Protein AF-A0A397T0B7-F1 (afdb_monomer_lite)

InterPro domains:
  IPR009071 High mobility group box domain [PF00505] (7-74)
  IPR009071 High mobility group box domain [PS50118] (7-75)
  IPR009071 High mobility group box domain [SM00398] (6-76)
  IPR036910 High mobility group box domain superfamily [G3DSA:1.10.30.10] (3-83)
  IPR036910 High mobility group box domain superfamily [SSF47095] (5-83)
  IPR050140 SRY-related HMG-box transcription factor-like [PTHR10270] (4-89)

pLDDT: mean 84.08, std 16.3, range [41.22, 98.38]

Secondary structure (DSSP, 8-state):
-PPP-PPPPPP-HHHHHHHHHHHHHHHH-TT--HHHHHHHHHHHHHSS-HHHHHHHHHHHHHHHHHHHHH-TT--------HHHHHHHHHHHHHHHHHHTTS---

Sequence (105 aa):
MQPEKRPPRPPNAFILYRRAKQPAILAAHRNLTNAEISRYISNCWRNETDEERLAWERYADQKKLEHMQAYPNYVYRPNKNKGKNEKRRQARKSAVATFSSQDTT

Structure (mmCIF, N/CA/C/O backbone):
data_AF-A0A397T0B7-F1
#
_entry.id   AF-A0A397T0B7-F1
#
loop_
_atom_site.group_PDB
_atom_site.id
_atom_site.type_symbol
_atom_site.label_atom_id
_atom_site.label_alt_id
_atom_site.label_comp_id
_atom_site.label_asym_id
_atom_site.label_entity_id
_atom_site.label_seq_id
_atom_site.pdbx_PDB_ins_code
_atom_site.Cartn_x
_atom_site.Cartn_y
_atom_site.Cartn_z
_atom_site.occupancy
_atom_site.B_iso_or_equiv
_atom_site.auth_seq_id
_atom_site.auth_comp_id
_atom_site.auth_asym_id
_atom_site.auth_atom_id
_atom_site.pdbx_PDB_model_num
ATOM 1 N N . MET A 1 1 ? 25.865 -21.114 -5.266 1.00 41.22 1 MET A N 1
ATOM 2 C CA . MET A 1 1 ? 24.934 -20.953 -4.130 1.00 41.22 1 MET A CA 1
ATOM 3 C C . MET A 1 1 ? 23.961 -19.836 -4.469 1.00 41.22 1 MET A C 1
ATOM 5 O O . MET A 1 1 ? 24.418 -18.751 -4.804 1.00 41.22 1 MET A O 1
ATOM 9 N N . GLN A 1 2 ? 22.657 -20.121 -4.512 1.00 48.25 2 GLN A N 1
ATOM 10 C CA . GLN A 1 2 ? 21.629 -19.099 -4.757 1.00 48.25 2 GLN A CA 1
ATOM 11 C C . GLN A 1 2 ? 21.690 -18.059 -3.624 1.00 48.25 2 GLN A C 1
ATOM 13 O O . GLN A 1 2 ? 21.874 -18.460 -2.474 1.00 48.25 2 GLN A O 1
ATOM 18 N N . PRO A 1 3 ? 21.578 -16.750 -3.898 1.00 55.28 3 PRO A N 1
ATOM 19 C CA . PRO A 1 3 ? 21.572 -15.759 -2.832 1.00 55.28 3 PRO A CA 1
ATOM 20 C C . PRO A 1 3 ? 20.339 -15.974 -1.946 1.00 55.28 3 PRO A C 1
ATOM 22 O O . PRO A 1 3 ? 19.215 -15.992 -2.447 1.00 55.28 3 PRO A O 1
ATOM 25 N N . GLU A 1 4 ? 20.559 -16.124 -0.638 1.00 61.34 4 GLU A N 1
ATOM 26 C CA . GLU A 1 4 ? 19.505 -16.261 0.371 1.00 61.34 4 GLU A CA 1
ATOM 27 C C . GLU A 1 4 ? 18.460 -15.147 0.189 1.00 61.34 4 GLU A C 1
ATOM 29 O O . GLU A 1 4 ? 18.766 -13.944 0.237 1.00 61.34 4 GLU A O 1
ATOM 34 N N . LYS A 1 5 ? 17.218 -15.538 -0.113 1.00 74.06 5 LYS A N 1
ATOM 35 C CA . LYS A 1 5 ? 16.169 -14.605 -0.529 1.00 74.06 5 LYS A CA 1
ATOM 36 C C . LYS A 1 5 ? 15.670 -13.865 0.704 1.00 74.06 5 LYS A C 1
ATOM 38 O O . LYS A 1 5 ? 14.912 -14.407 1.500 1.00 74.06 5 LYS A O 1
ATOM 43 N N . ARG A 1 6 ? 16.074 -12.599 0.848 1.00 81.75 6 ARG A N 1
ATOM 44 C CA . ARG A 1 6 ? 15.620 -11.750 1.961 1.00 81.75 6 ARG A CA 1
ATOM 45 C C . ARG A 1 6 ? 14.088 -11.754 2.038 1.00 81.75 6 ARG A C 1
ATOM 47 O O . ARG A 1 6 ? 13.448 -11.512 1.006 1.00 81.75 6 ARG A O 1
ATOM 54 N N . PRO A 1 7 ? 13.505 -11.978 3.227 1.00 85.75 7 PRO A N 1
ATOM 55 C CA . PRO A 1 7 ? 12.060 -12.000 3.379 1.00 85.75 7 PRO A CA 1
ATOM 56 C C . PRO A 1 7 ? 11.445 -10.659 2.943 1.00 85.75 7 PRO A C 1
ATOM 58 O O . PRO A 1 7 ? 11.999 -9.592 3.240 1.00 85.75 7 PRO A O 1
ATOM 61 N N . PRO A 1 8 ? 10.326 -10.687 2.194 1.00 90.44 8 PRO A N 1
ATOM 62 C CA . PRO A 1 8 ? 9.631 -9.476 1.782 1.00 90.44 8 PRO A CA 1
ATOM 63 C C . PRO A 1 8 ? 8.984 -8.793 2.989 1.00 90.44 8 PRO A C 1
ATOM 65 O O . PRO A 1 8 ? 8.777 -9.403 4.030 1.00 90.44 8 PRO A O 1
ATOM 68 N N . ARG A 1 9 ? 8.610 -7.520 2.834 1.00 93.69 9 ARG A N 1
ATOM 69 C CA . ARG A 1 9 ? 7.907 -6.781 3.892 1.00 93.69 9 ARG A CA 1
ATOM 70 C C . ARG A 1 9 ? 6.532 -7.407 4.159 1.00 93.69 9 ARG A C 1
ATOM 72 O O . ARG A 1 9 ? 5.886 -7.820 3.188 1.00 93.69 9 ARG A O 1
ATOM 79 N N . PRO A 1 10 ? 6.040 -7.392 5.410 1.00 95.88 10 PRO A N 1
ATOM 80 C CA . PRO A 1 10 ? 4.648 -7.724 5.671 1.00 95.88 10 PRO A CA 1
ATOM 81 C C . PRO A 1 10 ? 3.738 -6.725 4.932 1.00 95.88 10 PRO A C 1
ATOM 83 O O . PRO A 1 10 ? 4.042 -5.525 4.896 1.00 95.88 10 PRO A O 1
ATOM 86 N N . PRO A 1 11 ? 2.662 -7.195 4.280 1.00 96.38 11 PRO A N 1
ATOM 87 C CA . PRO A 1 11 ? 1.738 -6.319 3.574 1.00 96.38 11 PRO A CA 1
ATOM 88 C C . PRO A 1 11 ? 0.896 -5.514 4.573 1.00 96.38 11 PRO A C 1
ATOM 90 O O . PRO A 1 11 ? 0.474 -6.041 5.596 1.00 96.38 11 PRO A O 1
ATOM 93 N N . ASN A 1 12 ? 0.634 -4.243 4.262 1.00 97.69 12 ASN A N 1
ATOM 94 C CA . ASN A 1 12 ? -0.336 -3.437 5.008 1.00 97.69 12 ASN A CA 1
ATOM 95 C C . ASN A 1 12 ? -1.762 -3.627 4.449 1.00 97.69 12 ASN A C 1
ATOM 97 O O . ASN A 1 12 ? -1.940 -4.278 3.414 1.00 97.69 12 ASN A O 1
ATOM 101 N N . ALA A 1 13 ? -2.749 -3.000 5.097 1.00 97.69 13 ALA A N 1
ATOM 102 C CA . ALA A 1 13 ? -4.166 -3.087 4.735 1.00 97.69 13 ALA A CA 1
ATOM 103 C C . ALA A 1 13 ? -4.419 -2.753 3.258 1.00 97.69 13 ALA A C 1
ATOM 105 O O . ALA A 1 13 ? -4.979 -3.558 2.519 1.00 97.69 13 ALA A O 1
ATOM 106 N N . PHE A 1 14 ? -3.892 -1.621 2.784 1.00 97.31 14 PHE A N 1
ATOM 107 C CA . PHE A 1 14 ? -4.046 -1.196 1.392 1.00 97.31 14 PHE A CA 1
ATOM 108 C C . PHE A 1 14 ? -3.422 -2.177 0.386 1.00 97.31 14 PHE A C 1
ATOM 110 O O . PHE A 1 14 ? -3.981 -2.421 -0.682 1.00 97.31 14 PHE A O 1
ATOM 117 N N . ILE A 1 15 ? -2.257 -2.756 0.696 1.00 97.50 15 ILE A N 1
ATOM 118 C CA . ILE A 1 15 ? -1.615 -3.747 -0.178 1.00 97.50 15 I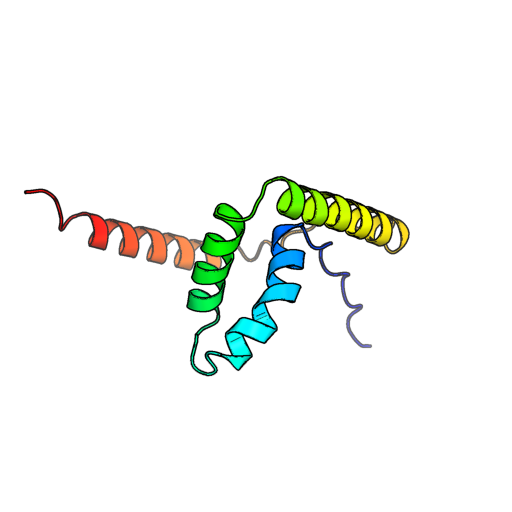LE A CA 1
ATOM 119 C C . ILE A 1 15 ? -2.444 -5.036 -0.245 1.00 97.50 15 ILE A C 1
ATOM 121 O O . ILE A 1 15 ? -2.534 -5.630 -1.321 1.00 97.50 15 ILE A O 1
ATOM 125 N N . LEU A 1 16 ? -3.053 -5.461 0.865 1.00 97.94 16 LEU A N 1
ATOM 126 C CA . LEU A 1 16 ? -3.962 -6.612 0.897 1.00 97.94 16 LEU A CA 1
ATOM 127 C C . LEU A 1 16 ? -5.237 -6.329 0.095 1.00 97.94 16 LEU A C 1
ATOM 129 O O . LEU A 1 16 ? -5.554 -7.091 -0.818 1.00 97.94 16 LEU A O 1
ATOM 133 N N . TYR A 1 17 ? -5.872 -5.183 0.338 1.00 97.56 17 TYR A N 1
ATOM 134 C CA . TYR A 1 17 ? -7.035 -4.712 -0.412 1.00 97.56 17 TYR A CA 1
ATOM 135 C C . TYR A 1 17 ? -6.768 -4.671 -1.920 1.00 97.56 17 TYR A C 1
ATOM 137 O O . TYR A 1 17 ? -7.507 -5.239 -2.726 1.00 97.56 17 TYR A O 1
ATOM 145 N N . ARG A 1 18 ? -5.642 -4.067 -2.324 1.00 96.62 18 ARG A N 1
ATOM 146 C CA . ARG A 1 18 ? -5.222 -4.015 -3.726 1.00 96.62 18 ARG A CA 1
ATOM 147 C C . ARG A 1 18 ? -5.108 -5.405 -4.334 1.00 96.62 18 ARG A C 1
ATOM 149 O O . ARG A 1 18 ? -5.577 -5.601 -5.449 1.00 96.62 18 ARG A O 1
ATOM 156 N N . ARG A 1 19 ? -4.462 -6.351 -3.645 1.00 96.44 19 ARG A N 1
ATOM 157 C CA . ARG A 1 19 ? -4.302 -7.725 -4.149 1.00 96.44 19 ARG A CA 1
ATOM 158 C C . ARG A 1 19 ? -5.650 -8.401 -4.379 1.00 96.44 19 ARG A C 1
ATOM 160 O O . ARG A 1 19 ? -5.771 -9.131 -5.355 1.00 96.44 19 ARG A O 1
ATOM 167 N N . ALA A 1 20 ? -6.639 -8.126 -3.531 1.00 96.12 20 ALA A N 1
ATOM 168 C CA . ALA A 1 20 ? -7.987 -8.661 -3.680 1.00 96.12 20 ALA A CA 1
ATOM 169 C C . ALA A 1 20 ? -8.750 -8.031 -4.860 1.00 96.12 20 ALA A C 1
ATOM 171 O O . ALA A 1 20 ? -9.391 -8.744 -5.626 1.00 96.12 20 ALA A O 1
ATOM 172 N N . LYS A 1 21 ? -8.661 -6.708 -5.053 1.00 94.06 21 LYS A N 1
ATOM 173 C CA . LYS A 1 21 ? -9.439 -5.992 -6.086 1.00 94.06 21 LYS A CA 1
ATOM 174 C C . LYS A 1 21 ? -8.775 -5.977 -7.472 1.00 94.06 21 LYS A C 1
ATOM 176 O O . LYS A 1 21 ? -9.461 -5.922 -8.490 1.00 94.06 21 LYS A O 1
ATOM 181 N N . GLN A 1 22 ? -7.442 -6.024 -7.539 1.00 94.00 22 GLN A N 1
ATOM 182 C CA . GLN A 1 22 ? -6.680 -5.897 -8.789 1.00 94.00 22 GLN A CA 1
ATOM 183 C C . GLN A 1 22 ? -7.039 -6.943 -9.867 1.00 94.00 22 GLN A C 1
ATOM 185 O O . GLN A 1 22 ? -7.127 -6.542 -11.028 1.00 94.00 22 GLN A O 1
ATOM 190 N N . PRO A 1 23 ? -7.275 -8.234 -9.556 1.00 93.44 23 PRO A N 1
ATOM 191 C CA . PRO A 1 23 ? -7.663 -9.224 -10.563 1.00 93.44 23 PRO A CA 1
ATOM 192 C C . PRO A 1 23 ? -8.964 -8.874 -11.292 1.00 93.44 23 PRO A C 1
ATOM 194 O O . PRO A 1 23 ? -9.020 -8.985 -12.513 1.00 93.44 23 PRO A O 1
ATOM 197 N N . ALA A 1 24 ? -9.977 -8.384 -10.570 1.00 92.25 24 ALA A N 1
ATOM 198 C CA . ALA A 1 24 ? -11.248 -7.977 -11.167 1.00 92.25 24 ALA A CA 1
ATOM 199 C C . ALA A 1 24 ? -11.070 -6.787 -12.126 1.00 92.25 24 ALA A C 1
ATOM 201 O O . ALA A 1 24 ? -11.613 -6.783 -13.227 1.00 92.25 24 ALA A O 1
ATOM 202 N N . ILE A 1 25 ? -10.236 -5.814 -11.748 1.00 90.31 25 ILE A N 1
ATOM 203 C CA . ILE A 1 25 ? -9.933 -4.641 -12.583 1.00 90.31 25 ILE A CA 1
ATOM 204 C C . ILE A 1 25 ? -9.163 -5.051 -13.842 1.00 90.31 25 ILE A C 1
ATOM 206 O O . ILE A 1 25 ? -9.466 -4.569 -14.928 1.00 90.31 25 ILE A O 1
ATOM 210 N N . LEU A 1 26 ? -8.188 -5.954 -13.716 1.00 90.56 26 LEU A N 1
ATOM 211 C CA . LEU A 1 26 ? -7.432 -6.473 -14.859 1.00 90.56 26 LEU A CA 1
ATOM 212 C C . LEU A 1 26 ? -8.308 -7.296 -15.809 1.00 90.56 26 LEU A C 1
ATOM 214 O O . LEU A 1 26 ? -8.102 -7.247 -17.020 1.00 90.56 26 LEU A O 1
ATOM 218 N N . ALA A 1 27 ? -9.279 -8.040 -15.273 1.00 90.19 27 ALA A N 1
ATOM 219 C CA . ALA A 1 27 ? -10.235 -8.790 -16.078 1.00 90.19 27 ALA A CA 1
ATOM 220 C C . ALA A 1 27 ? -11.157 -7.856 -16.876 1.00 90.19 27 ALA A C 1
ATOM 222 O O . ALA A 1 27 ? -11.371 -8.098 -18.064 1.00 90.19 27 ALA A O 1
ATOM 223 N N . ALA A 1 28 ? -11.642 -6.778 -16.250 1.00 89.31 28 ALA A N 1
ATOM 224 C CA . ALA A 1 28 ? -12.473 -5.765 -16.900 1.00 89.31 28 ALA A CA 1
ATOM 225 C C . ALA A 1 28 ? -11.684 -4.884 -17.886 1.00 89.31 28 ALA A C 1
ATOM 227 O O . ALA A 1 28 ? -12.206 -4.485 -18.925 1.00 89.31 28 ALA A O 1
ATOM 228 N N . HIS A 1 29 ? -10.415 -4.595 -17.587 1.00 83.56 29 HIS A N 1
ATOM 229 C CA . HIS A 1 29 ? -9.596 -3.663 -18.354 1.00 83.56 29 HIS A CA 1
ATOM 230 C C . HIS A 1 29 ? -8.166 -4.189 -18.546 1.00 83.56 29 HIS A C 1
ATOM 232 O O . HIS A 1 29 ? -7.220 -3.784 -17.866 1.00 83.56 29 HIS A O 1
ATOM 238 N N . ARG A 1 30 ? -7.994 -5.070 -19.538 1.00 80.19 30 ARG A N 1
ATOM 239 C CA . ARG A 1 30 ? -6.706 -5.725 -19.844 1.00 80.19 30 ARG A CA 1
ATOM 240 C C . ARG A 1 30 ? -5.594 -4.778 -20.314 1.00 80.19 30 ARG A C 1
ATOM 242 O O . ARG A 1 30 ? -4.432 -5.167 -20.299 1.00 80.19 30 ARG A O 1
ATOM 249 N N . ASN A 1 31 ? -5.940 -3.546 -20.689 1.00 87.19 31 ASN A N 1
ATOM 250 C CA . ASN A 1 31 ? -5.009 -2.571 -21.265 1.00 87.19 31 ASN A CA 1
ATOM 251 C C . ASN A 1 31 ? -4.535 -1.507 -20.259 1.00 87.19 31 ASN A C 1
ATOM 253 O O . ASN A 1 31 ? -3.783 -0.613 -20.640 1.00 87.19 31 ASN A O 1
ATOM 257 N N . LEU A 1 32 ? -4.969 -1.568 -18.993 1.00 88.88 32 LEU A N 1
ATOM 258 C CA . LEU A 1 32 ? -4.569 -0.570 -18.001 1.00 88.88 32 LEU A CA 1
ATOM 259 C C . LEU A 1 32 ? -3.137 -0.784 -17.525 1.00 88.88 32 LEU A C 1
ATOM 261 O O . LEU A 1 32 ? -2.708 -1.883 -17.163 1.00 88.88 32 LEU A O 1
ATOM 265 N N . THR A 1 33 ? -2.411 0.319 -17.426 1.00 91.81 33 THR A N 1
ATOM 266 C CA . THR A 1 33 ? -1.095 0.347 -16.807 1.00 91.81 33 THR A CA 1
ATOM 267 C C . THR A 1 33 ? -1.207 0.156 -15.294 1.00 91.81 33 THR A C 1
ATOM 269 O O . THR A 1 33 ? -2.181 0.535 -14.636 1.00 91.81 33 THR A O 1
ATOM 272 N N . ASN A 1 34 ? -0.138 -0.351 -14.676 1.00 88.88 34 ASN A N 1
ATOM 273 C CA . ASN A 1 34 ? -0.061 -0.449 -13.215 1.00 88.88 34 ASN A CA 1
ATOM 274 C C . ASN A 1 34 ? -0.246 0.905 -12.508 1.00 88.88 34 ASN A C 1
ATOM 276 O O . ASN A 1 34 ? -0.693 0.930 -11.359 1.00 88.88 34 ASN A O 1
ATOM 280 N N . ALA A 1 35 ? 0.113 2.017 -13.157 1.00 91.75 35 ALA A N 1
ATOM 281 C CA . ALA A 1 35 ? -0.076 3.359 -12.617 1.00 91.75 35 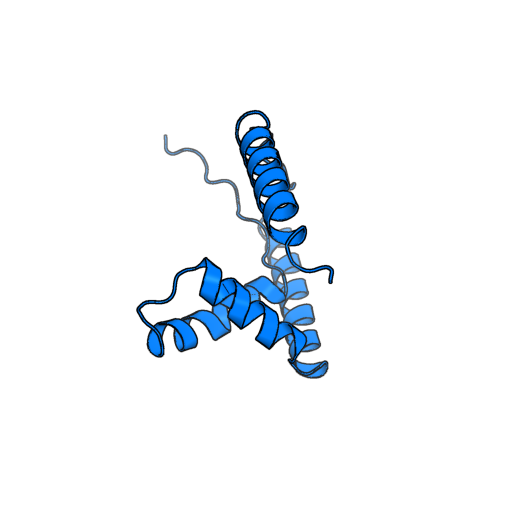ALA A CA 1
ATOM 282 C C . ALA A 1 35 ? -1.567 3.725 -12.535 1.00 91.75 35 ALA A C 1
ATOM 284 O O . ALA A 1 35 ? -2.022 4.181 -11.486 1.00 91.75 35 ALA A O 1
ATOM 285 N N . GLU A 1 36 ? -2.329 3.449 -13.592 1.00 92.50 36 GLU A N 1
ATOM 286 C CA . GLU A 1 36 ? -3.776 3.688 -13.645 1.00 92.50 36 GLU A CA 1
ATOM 287 C C . GLU A 1 36 ? -4.525 2.798 -12.658 1.00 92.50 36 GLU A C 1
ATOM 289 O O . GLU A 1 36 ? -5.325 3.299 -11.871 1.00 92.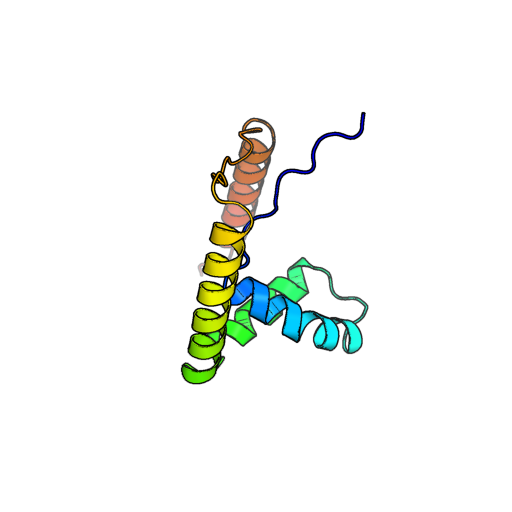50 36 GLU A O 1
ATOM 294 N N . ILE A 1 37 ? -4.175 1.509 -12.592 1.00 92.38 37 ILE A N 1
ATOM 295 C CA . ILE A 1 37 ? -4.735 0.579 -11.599 1.00 92.38 37 ILE A CA 1
ATOM 296 C C . ILE A 1 37 ? -4.462 1.084 -10.180 1.00 92.38 37 ILE A C 1
ATOM 298 O O . ILE A 1 37 ? -5.339 1.049 -9.320 1.00 92.38 37 ILE A O 1
ATOM 302 N N . SER A 1 38 ? -3.249 1.587 -9.922 1.00 93.56 38 SER A N 1
ATOM 303 C CA . SER A 1 38 ? -2.913 2.148 -8.610 1.00 93.56 38 SER A CA 1
ATOM 304 C C . SER A 1 38 ? -3.794 3.351 -8.283 1.00 93.56 38 SER A C 1
ATOM 306 O O . SER A 1 38 ? -4.285 3.443 -7.160 1.00 93.56 38 SER A O 1
ATOM 308 N N . ARG A 1 39 ? -4.008 4.258 -9.246 1.00 94.00 39 ARG A N 1
ATOM 309 C CA . ARG A 1 39 ? -4.865 5.440 -9.074 1.00 94.00 39 ARG A CA 1
ATOM 310 C C . ARG A 1 39 ? -6.314 5.034 -8.795 1.00 94.00 39 ARG A C 1
ATOM 312 O O . ARG A 1 39 ? -6.884 5.523 -7.825 1.00 94.00 39 ARG A O 1
ATOM 319 N N . TYR A 1 40 ? -6.860 4.106 -9.578 1.00 93.75 40 TYR A N 1
ATOM 320 C CA . TYR A 1 40 ? -8.220 3.600 -9.410 1.00 93.75 40 TYR A CA 1
ATOM 321 C C . TYR A 1 40 ? -8.429 2.963 -8.030 1.00 93.75 40 TYR A C 1
ATOM 323 O O . TYR A 1 40 ? -9.293 3.395 -7.274 1.00 93.75 40 TYR A O 1
ATOM 331 N N . ILE A 1 41 ? -7.572 2.015 -7.639 1.00 95.88 41 ILE A N 1
ATOM 332 C CA . ILE A 1 41 ? -7.684 1.324 -6.342 1.00 95.88 41 ILE A CA 1
ATOM 333 C C . ILE A 1 41 ? -7.495 2.295 -5.173 1.00 95.88 41 ILE A C 1
ATOM 335 O O . ILE A 1 41 ? -8.142 2.143 -4.141 1.00 95.88 41 ILE A O 1
ATOM 339 N N . SER A 1 42 ? -6.638 3.309 -5.327 1.00 96.06 42 SER A N 1
ATOM 340 C CA . SER A 1 42 ? -6.471 4.347 -4.301 1.00 96.06 42 SER A CA 1
ATOM 341 C C . SER A 1 42 ? -7.753 5.155 -4.100 1.00 96.06 42 SER A C 1
ATOM 343 O O . SER A 1 42 ? -8.045 5.541 -2.974 1.00 96.06 42 SER A O 1
ATOM 345 N N . ASN A 1 43 ? -8.518 5.400 -5.169 1.00 96.31 43 ASN A N 1
ATOM 346 C CA . ASN A 1 43 ? -9.826 6.041 -5.078 1.00 96.31 43 ASN A CA 1
ATOM 347 C C . ASN A 1 43 ? -10.862 5.115 -4.428 1.00 96.31 43 ASN A C 1
ATOM 349 O O . ASN A 1 43 ? -11.559 5.549 -3.519 1.00 96.31 43 ASN A O 1
ATOM 353 N N . CYS A 1 44 ? -10.921 3.841 -4.831 1.00 95.38 44 CYS A N 1
ATOM 354 C CA . CYS A 1 44 ? -11.810 2.859 -4.202 1.00 95.38 44 CYS A CA 1
ATOM 355 C C . CYS A 1 44 ? -11.558 2.756 -2.697 1.00 95.38 44 CYS A C 1
ATOM 357 O O . CYS A 1 44 ? -12.492 2.886 -1.927 1.00 95.38 44 CYS A O 1
ATOM 359 N N . TRP A 1 45 ? -10.297 2.635 -2.274 1.00 96.81 45 TRP A N 1
ATOM 360 C CA . TRP A 1 45 ? -9.935 2.541 -0.857 1.00 96.81 45 TRP A CA 1
ATOM 361 C C . TRP A 1 45 ? -10.368 3.760 -0.030 1.00 96.81 45 TRP A C 1
ATOM 363 O O . TRP A 1 45 ? -10.730 3.618 1.131 1.00 96.81 45 TRP A O 1
ATOM 373 N N . ARG A 1 46 ? -10.321 4.968 -0.608 1.00 96.56 46 ARG A N 1
ATOM 374 C CA . ARG A 1 46 ? -10.751 6.199 0.079 1.00 96.56 46 ARG A CA 1
ATOM 375 C C . ARG A 1 46 ? -12.266 6.305 0.227 1.00 96.56 46 ARG A C 1
ATOM 377 O O . ARG A 1 46 ? -12.710 6.955 1.161 1.00 96.56 46 ARG A O 1
ATOM 384 N N . ASN A 1 47 ? -13.009 5.707 -0.699 1.00 97.00 47 ASN A N 1
ATOM 385 C CA . ASN A 1 47 ? -14.472 5.700 -0.713 1.00 97.00 47 ASN A CA 1
ATOM 386 C C . ASN A 1 47 ? -15.060 4.399 -0.141 1.00 97.00 47 ASN A C 1
ATOM 388 O O . ASN A 1 47 ? -16.266 4.192 -0.214 1.00 97.00 47 ASN A O 1
ATOM 392 N N . GLU A 1 48 ? -14.212 3.503 0.362 1.00 96.69 48 GLU A N 1
ATOM 393 C CA . GLU A 1 48 ? -14.629 2.255 0.991 1.00 96.69 48 GLU A CA 1
ATOM 394 C C . GLU A 1 48 ? -15.177 2.544 2.392 1.00 96.69 48 GLU A C 1
ATOM 396 O O . GLU A 1 48 ? -14.750 3.506 3.037 1.00 96.69 48 GLU A O 1
ATOM 401 N N . THR A 1 49 ? -16.103 1.712 2.869 1.00 98.00 49 THR A N 1
ATOM 402 C CA . THR A 1 49 ? -16.695 1.907 4.197 1.00 98.00 49 THR A CA 1
ATOM 403 C C . THR A 1 49 ? -15.662 1.730 5.309 1.00 98.00 49 THR A C 1
ATOM 405 O O . THR A 1 49 ? -14.661 1.016 5.161 1.00 98.00 49 THR A O 1
ATOM 408 N N . ASP A 1 50 ? -15.905 2.376 6.449 1.00 97.19 50 ASP A N 1
ATOM 409 C CA . ASP A 1 50 ? -15.004 2.293 7.597 1.00 97.19 50 ASP A CA 1
ATOM 410 C C . ASP A 1 50 ? -14.932 0.864 8.154 1.00 97.19 50 ASP A C 1
ATOM 412 O O . ASP A 1 50 ? -13.859 0.419 8.565 1.00 97.19 50 ASP A O 1
ATOM 416 N N . GLU A 1 51 ? -16.029 0.102 8.096 1.00 97.81 51 GLU A N 1
ATOM 417 C CA . GLU A 1 51 ? -16.073 -1.298 8.529 1.00 97.81 51 GLU A CA 1
ATOM 418 C C . GLU A 1 51 ? -15.171 -2.186 7.670 1.00 97.81 51 GLU A C 1
ATOM 420 O O . GLU A 1 51 ? -14.395 -2.989 8.196 1.00 97.81 51 GLU A O 1
ATOM 425 N N . GLU A 1 52 ? -15.242 -2.028 6.349 1.00 97.12 52 GLU A N 1
ATOM 426 C CA . GLU A 1 52 ? -14.438 -2.806 5.413 1.00 97.12 52 GLU A CA 1
ATOM 427 C C . GLU A 1 52 ? -12.961 -2.427 5.560 1.00 97.12 52 GLU A C 1
ATOM 429 O O . GLU A 1 52 ? -12.096 -3.297 5.687 1.00 97.12 52 GLU A O 1
ATOM 434 N N . ARG A 1 53 ? -12.647 -1.127 5.647 1.00 97.19 53 ARG A N 1
ATOM 435 C CA . ARG A 1 53 ? -11.280 -0.661 5.922 1.00 97.19 53 ARG A CA 1
ATOM 436 C C . ARG A 1 53 ? -10.726 -1.244 7.220 1.00 97.19 53 ARG A C 1
ATOM 438 O O . ARG A 1 53 ? -9.594 -1.734 7.220 1.00 97.19 53 ARG A O 1
ATOM 445 N N . LEU A 1 54 ? -11.521 -1.248 8.288 1.00 97.94 54 LEU A N 1
ATOM 446 C CA . LEU A 1 54 ? -11.145 -1.826 9.575 1.00 97.94 54 LEU A CA 1
ATOM 447 C C . LEU A 1 54 ? -10.905 -3.340 9.473 1.00 97.94 54 LEU A C 1
ATOM 449 O O . LEU A 1 54 ? -9.975 -3.860 10.093 1.00 97.94 54 LEU A O 1
ATOM 453 N N . ALA A 1 55 ? -11.691 -4.062 8.671 1.00 98.31 55 ALA A N 1
ATOM 454 C CA . ALA A 1 55 ? -11.465 -5.483 8.416 1.00 98.31 55 ALA A CA 1
ATOM 455 C C . ALA A 1 55 ? -10.100 -5.729 7.744 1.00 98.31 55 ALA A C 1
ATOM 457 O O . ALA A 1 55 ? -9.340 -6.604 8.175 1.00 98.31 55 ALA A O 1
ATOM 458 N N . TRP A 1 56 ? -9.734 -4.915 6.749 1.00 98.19 56 TRP A N 1
ATOM 459 C CA . TRP A 1 56 ? -8.418 -4.987 6.101 1.00 98.19 56 TRP A CA 1
ATOM 460 C C . TRP A 1 56 ? -7.266 -4.589 7.030 1.00 98.19 56 TRP A C 1
ATOM 462 O O . TRP A 1 56 ? -6.178 -5.160 6.922 1.00 98.19 56 TRP A O 1
ATOM 472 N N . GLU A 1 57 ? -7.481 -3.640 7.942 1.00 98.25 57 GLU A N 1
ATOM 473 C CA . GLU A 1 57 ? -6.512 -3.263 8.980 1.00 98.25 57 GLU A CA 1
ATOM 474 C C . GLU A 1 57 ? -6.258 -4.416 9.954 1.00 98.25 57 GLU A C 1
ATOM 476 O O . GLU A 1 57 ? -5.107 -4.826 10.120 1.00 98.25 57 GLU A O 1
ATOM 481 N N . ARG A 1 58 ? -7.317 -5.043 10.480 1.00 98.38 58 ARG A N 1
ATOM 482 C CA . ARG A 1 58 ? -7.201 -6.242 11.329 1.00 98.38 58 ARG A CA 1
ATOM 483 C C . ARG A 1 58 ? -6.477 -7.378 10.609 1.00 98.38 58 ARG A C 1
ATOM 485 O O . ARG A 1 58 ? -5.615 -8.039 11.190 1.00 98.38 58 ARG A O 1
ATOM 492 N N . TYR A 1 59 ? -6.778 -7.585 9.327 1.00 98.19 59 TYR A N 1
ATOM 493 C CA . TYR A 1 59 ? -6.105 -8.613 8.538 1.00 98.19 59 TYR A CA 1
ATOM 494 C C . TYR A 1 59 ? -4.620 -8.294 8.304 1.00 98.19 59 TYR A C 1
ATOM 496 O O . TYR A 1 59 ? -3.772 -9.190 8.329 1.00 98.19 59 TYR A O 1
ATOM 504 N N . ALA A 1 60 ? -4.272 -7.019 8.123 1.00 98.25 60 ALA A N 1
ATOM 505 C CA . ALA A 1 60 ? -2.883 -6.585 8.027 1.00 98.25 60 ALA A CA 1
ATOM 506 C C . ALA A 1 60 ? -2.112 -6.802 9.333 1.00 98.25 60 ALA A C 1
ATOM 508 O O . ALA A 1 60 ? -0.966 -7.255 9.288 1.00 98.25 60 ALA A O 1
ATOM 509 N N . ASP A 1 61 ? -2.737 -6.541 10.480 1.00 98.25 61 ASP A N 1
ATOM 510 C CA . ASP A 1 61 ? -2.139 -6.795 11.792 1.00 98.25 61 ASP A CA 1
ATOM 511 C C . ASP A 1 61 ? -1.885 -8.286 12.017 1.00 98.25 61 ASP A C 1
ATOM 513 O O . ASP A 1 61 ? -0.790 -8.668 12.441 1.00 98.25 61 ASP A O 1
ATOM 517 N N . GLN A 1 62 ? -2.828 -9.146 11.621 1.00 98.12 62 GLN A N 1
ATOM 518 C CA . GLN A 1 62 ? -2.615 -10.593 11.628 1.00 98.12 62 GLN A CA 1
ATOM 519 C C . GLN A 1 62 ? -1.423 -10.984 10.740 1.00 98.12 62 GLN A C 1
ATOM 521 O O . GLN A 1 62 ? -0.533 -11.712 11.179 1.00 98.12 62 GLN A O 1
ATOM 526 N N . LYS A 1 63 ? -1.343 -10.465 9.507 1.00 97.62 63 LYS A N 1
ATOM 527 C CA . LYS A 1 63 ? -0.224 -10.764 8.594 1.00 97.62 63 LYS A CA 1
ATOM 528 C C . LYS A 1 63 ? 1.114 -10.245 9.106 1.00 97.62 63 LYS A C 1
ATOM 530 O O . LYS A 1 63 ? 2.149 -10.865 8.857 1.00 97.62 63 LYS A O 1
ATOM 535 N N . LYS A 1 64 ? 1.115 -9.124 9.822 1.00 96.56 64 LYS A N 1
ATOM 536 C CA . LYS A 1 64 ? 2.298 -8.600 10.502 1.00 96.56 64 LYS A CA 1
ATOM 537 C C . LYS A 1 64 ? 2.739 -9.537 11.627 1.00 96.56 64 LYS A C 1
ATOM 539 O O . LYS A 1 64 ? 3.930 -9.823 11.708 1.00 96.56 64 LYS A O 1
ATOM 544 N N . LEU A 1 65 ? 1.809 -10.034 12.442 1.00 96.94 65 LEU A N 1
ATOM 545 C CA . LEU A 1 65 ? 2.108 -10.978 13.520 1.00 96.94 65 LEU A CA 1
ATOM 546 C C . LEU A 1 65 ? 2.664 -12.302 12.975 1.00 96.94 65 LEU A C 1
ATOM 548 O O . LEU A 1 65 ? 3.732 -12.730 13.406 1.00 96.94 65 LEU A O 1
ATOM 552 N N . GLU A 1 66 ? 2.003 -12.890 11.974 1.00 96.50 66 GLU A N 1
ATOM 553 C CA . GLU A 1 66 ? 2.478 -14.097 11.277 1.00 96.50 66 GLU A CA 1
ATOM 554 C C . GLU A 1 66 ? 3.900 -13.894 10.725 1.00 96.50 66 GLU A C 1
ATOM 556 O O . GLU A 1 66 ? 4.768 -14.754 10.863 1.00 96.50 66 GLU A O 1
ATOM 561 N N . HIS A 1 67 ? 4.173 -12.725 10.136 1.00 96.44 67 HIS A N 1
ATOM 562 C CA . HIS A 1 67 ? 5.498 -12.392 9.622 1.00 96.44 67 HIS A CA 1
ATOM 563 C C . HIS A 1 67 ? 6.548 -12.267 10.732 1.00 96.44 67 HIS A C 1
ATOM 565 O O . HIS A 1 67 ? 7.669 -12.734 10.558 1.00 96.44 67 HIS A O 1
ATOM 571 N N . MET A 1 68 ? 6.205 -11.652 11.866 1.00 94.94 68 MET A N 1
ATOM 572 C CA . MET A 1 68 ? 7.111 -11.542 13.014 1.00 94.94 68 MET A CA 1
ATOM 573 C C . MET A 1 68 ? 7.454 -12.914 13.603 1.00 94.94 68 MET A C 1
ATOM 575 O O . MET A 1 68 ? 8.599 -13.139 13.977 1.00 94.94 68 MET A O 1
ATOM 579 N N . GLN A 1 69 ? 6.489 -13.836 13.644 1.00 95.38 69 GLN A N 1
ATOM 580 C CA . GLN A 1 69 ? 6.710 -15.213 14.095 1.00 95.38 69 GLN A CA 1
ATOM 581 C C . GLN A 1 69 ? 7.574 -16.009 13.108 1.00 95.38 69 GLN A C 1
ATOM 583 O O . GLN A 1 69 ? 8.499 -16.702 13.521 1.00 95.38 69 GLN A O 1
ATOM 588 N N . ALA A 1 70 ? 7.308 -15.884 11.803 1.00 94.69 70 ALA A N 1
ATOM 589 C CA . ALA A 1 70 ? 8.069 -16.574 10.760 1.00 94.69 70 ALA A CA 1
ATOM 590 C C . ALA A 1 70 ? 9.497 -16.024 10.592 1.00 94.69 70 ALA A C 1
ATOM 592 O O . ALA A 1 70 ? 10.411 -16.753 10.208 1.00 94.69 70 ALA A O 1
ATOM 593 N N . TYR A 1 71 ? 9.694 -14.733 10.869 1.00 93.31 71 TYR A N 1
ATOM 594 C CA . TYR A 1 71 ? 10.968 -14.040 10.716 1.00 93.31 71 TYR A CA 1
ATOM 595 C C . TYR A 1 71 ? 11.298 -13.225 11.979 1.00 93.31 71 TYR A C 1
ATOM 597 O O . TYR A 1 71 ? 11.276 -11.992 11.939 1.00 93.31 71 TYR A O 1
ATOM 605 N N . PRO A 1 72 ? 11.665 -13.881 13.097 1.00 92.25 72 PRO A N 1
ATOM 606 C CA . PRO A 1 72 ? 11.908 -13.206 14.379 1.00 92.25 72 PRO A CA 1
ATOM 607 C C . PRO A 1 72 ? 13.059 -12.190 14.320 1.00 92.25 72 PRO A C 1
ATOM 609 O O . PRO A 1 72 ? 13.062 -11.200 15.043 1.00 92.25 72 PRO A O 1
ATOM 612 N N . ASN A 1 73 ? 14.007 -12.389 13.398 1.00 91.75 73 ASN A N 1
ATOM 613 C CA . ASN A 1 73 ? 15.146 -11.495 13.167 1.00 91.75 73 ASN A CA 1
ATOM 614 C C . ASN A 1 73 ? 14.913 -10.501 12.011 1.00 91.75 73 ASN A C 1
ATOM 616 O O . ASN A 1 73 ? 15.862 -9.892 11.504 1.00 91.75 73 ASN A O 1
ATOM 620 N N . TYR A 1 74 ? 13.672 -10.360 11.530 1.00 92.31 74 TYR A N 1
ATOM 621 C CA . TYR A 1 74 ? 13.360 -9.438 10.446 1.00 92.31 74 TYR A CA 1
ATOM 622 C C . TYR A 1 74 ? 13.559 -7.987 10.882 1.00 92.31 74 TYR A C 1
ATOM 624 O O . TYR A 1 74 ? 12.919 -7.488 11.804 1.00 92.31 74 TYR A O 1
ATOM 632 N N . VAL A 1 75 ? 14.401 -7.269 10.139 1.00 89.75 75 VAL A N 1
ATOM 633 C CA . VAL A 1 75 ? 14.579 -5.825 10.294 1.00 89.75 75 VAL A CA 1
ATOM 634 C C . VAL A 1 75 ? 14.466 -5.166 8.933 1.00 89.75 75 VAL A C 1
ATOM 636 O O . VAL A 1 75 ? 15.174 -5.519 7.984 1.00 89.75 75 VAL A O 1
ATOM 639 N N . TYR A 1 76 ? 13.602 -4.157 8.838 1.00 90.50 76 TYR A N 1
ATOM 640 C CA . TYR A 1 76 ? 13.464 -3.378 7.618 1.00 90.50 76 TYR A CA 1
ATOM 641 C C . TYR A 1 76 ? 14.740 -2.572 7.338 1.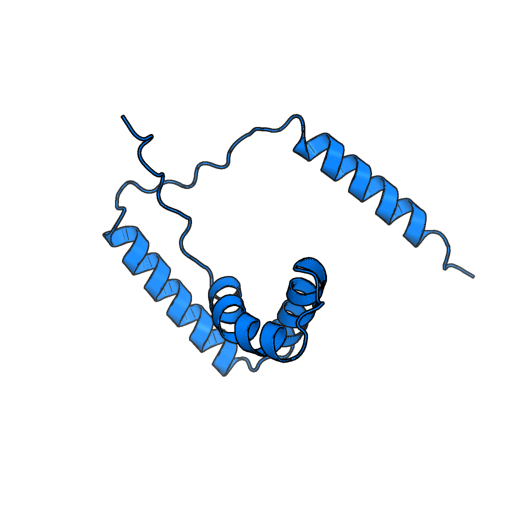00 90.50 76 TYR A C 1
ATOM 643 O O . TYR A 1 76 ? 15.055 -1.598 8.018 1.00 90.50 76 TYR A O 1
ATOM 651 N N . ARG A 1 77 ? 15.469 -2.969 6.289 1.00 87.50 77 ARG A N 1
ATOM 652 C CA . ARG A 1 77 ? 16.684 -2.294 5.816 1.00 87.50 77 ARG A CA 1
ATOM 653 C C . ARG A 1 77 ? 16.456 -1.751 4.401 1.00 87.50 77 ARG A C 1
ATOM 655 O O . ARG A 1 77 ? 16.652 -2.489 3.433 1.00 87.50 77 ARG A O 1
ATOM 662 N N . PRO A 1 78 ? 16.009 -0.490 4.239 1.00 84.06 78 PRO A N 1
ATOM 663 C CA . PRO A 1 78 ? 15.841 0.102 2.916 1.00 84.06 78 PRO A CA 1
ATOM 664 C C . PRO A 1 78 ? 17.171 0.112 2.156 1.00 84.06 78 PRO A C 1
ATOM 666 O O . PRO A 1 78 ? 18.203 0.517 2.692 1.00 84.06 78 PRO A O 1
ATOM 669 N N . ASN A 1 79 ? 17.149 -0.302 0.887 1.00 79.19 79 ASN A N 1
ATOM 67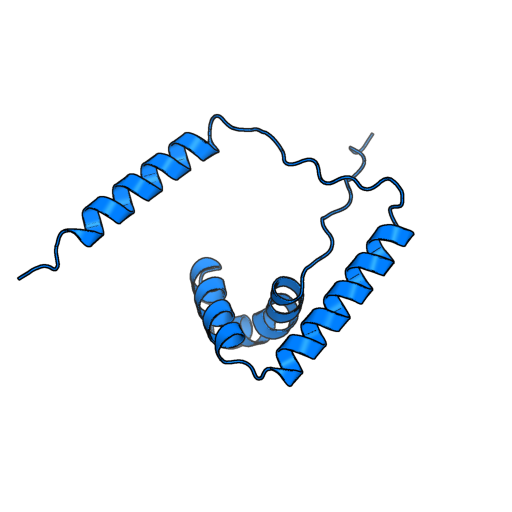0 C CA . ASN A 1 79 ? 18.328 -0.229 0.032 1.00 79.19 79 ASN A CA 1
ATOM 671 C C . ASN A 1 79 ? 18.659 1.248 -0.270 1.00 79.19 79 ASN A C 1
ATOM 673 O O . ASN A 1 79 ? 17.902 1.935 -0.958 1.00 79.19 79 ASN A O 1
ATOM 677 N N . LYS A 1 80 ? 19.794 1.734 0.247 1.00 66.19 80 LYS A N 1
ATOM 678 C CA . LYS A 1 80 ? 20.308 3.104 0.074 1.00 66.19 80 LYS A CA 1
ATOM 679 C C . LYS A 1 80 ? 21.002 3.319 -1.284 1.00 66.19 80 LYS A C 1
ATOM 681 O O . LYS A 1 80 ? 21.973 4.069 -1.348 1.00 66.19 80 LYS A O 1
ATOM 686 N N . ASN A 1 81 ? 20.501 2.766 -2.390 1.00 60.91 81 ASN A N 1
ATOM 687 C CA . ASN A 1 81 ? 20.931 3.184 -3.734 1.00 60.91 81 ASN A CA 1
ATOM 688 C C . ASN A 1 81 ? 20.416 4.616 -4.030 1.00 60.91 81 ASN A C 1
ATOM 690 O O . ASN A 1 81 ? 19.513 4.832 -4.838 1.00 60.91 81 ASN A O 1
ATOM 694 N N . LYS A 1 82 ? 20.964 5.604 -3.308 1.00 55.91 82 LYS A N 1
ATOM 695 C CA . LYS A 1 82 ? 20.524 7.005 -3.229 1.00 55.91 82 LYS A CA 1
ATOM 696 C C . LYS A 1 82 ? 20.805 7.797 -4.512 1.00 55.91 82 LYS A C 1
ATOM 698 O O . LYS A 1 82 ? 20.038 8.692 -4.842 1.00 55.91 82 LYS A O 1
ATOM 703 N N . GLY A 1 83 ? 21.838 7.441 -5.279 1.00 58.06 83 GLY A N 1
ATOM 704 C CA . GLY A 1 83 ? 22.286 8.254 -6.421 1.00 58.06 83 GLY A CA 1
ATOM 705 C C . GLY A 1 83 ? 21.324 8.307 -7.617 1.00 58.06 83 GLY A C 1
ATOM 706 O O . GLY A 1 83 ? 21.210 9.342 -8.267 1.00 58.06 83 GLY A O 1
ATOM 707 N N . LYS A 1 84 ? 20.599 7.217 -7.915 1.00 59.84 84 LYS A N 1
ATOM 708 C CA . LYS A 1 84 ? 19.705 7.149 -9.093 1.00 59.84 84 LYS A CA 1
ATOM 709 C C . LYS A 1 84 ? 18.271 7.597 -8.789 1.00 59.84 84 LYS A C 1
ATOM 711 O O . LYS A 1 84 ? 17.625 8.205 -9.640 1.00 59.84 84 LYS A O 1
ATOM 716 N N . ASN A 1 85 ? 17.775 7.331 -7.578 1.00 60.41 85 ASN A N 1
ATOM 717 C CA . ASN A 1 85 ? 16.411 7.702 -7.189 1.00 60.41 85 ASN A CA 1
ATOM 718 C C . ASN A 1 85 ? 16.268 9.187 -6.834 1.00 60.41 85 ASN A C 1
ATOM 720 O O . ASN A 1 85 ? 15.203 9.739 -7.086 1.00 60.41 85 ASN A O 1
ATOM 724 N N . GLU A 1 86 ? 17.312 9.844 -6.313 1.00 65.62 86 GLU A N 1
ATOM 725 C CA . GLU A 1 86 ? 17.257 11.284 -6.021 1.00 65.62 86 GLU A CA 1
ATOM 726 C C . GLU A 1 86 ? 17.136 12.109 -7.306 1.00 65.62 86 GLU A C 1
ATOM 728 O O . GLU A 1 86 ? 16.195 12.886 -7.439 1.00 65.62 86 GLU A O 1
ATOM 733 N N . LYS A 1 87 ? 17.979 11.829 -8.313 1.00 64.12 87 LYS A N 1
ATOM 734 C CA . LYS A 1 87 ? 17.895 12.471 -9.637 1.00 64.12 87 LYS A CA 1
ATOM 735 C C . LYS A 1 87 ? 16.518 12.282 -10.279 1.00 64.12 87 LYS A C 1
ATOM 737 O O . LYS A 1 87 ? 15.933 13.223 -10.803 1.00 64.12 87 LYS A O 1
ATOM 742 N N . ARG A 1 88 ? 15.957 11.072 -10.182 1.00 69.31 88 ARG A N 1
ATOM 743 C CA . ARG A 1 88 ? 14.621 10.752 -10.710 1.00 69.31 88 ARG A CA 1
ATOM 744 C C . ARG A 1 88 ? 13.493 11.427 -9.915 1.00 69.31 88 ARG A C 1
ATOM 746 O O . ARG A 1 88 ? 12.463 11.769 -10.491 1.00 69.31 88 ARG A O 1
ATOM 753 N N . ARG A 1 89 ? 13.676 11.637 -8.606 1.00 71.88 89 ARG A N 1
ATOM 754 C CA . ARG A 1 89 ? 12.750 12.377 -7.736 1.00 71.88 89 ARG A CA 1
ATOM 755 C C . ARG A 1 89 ? 12.793 13.878 -8.017 1.00 71.88 89 ARG A C 1
ATOM 757 O O . ARG A 1 89 ? 11.731 14.485 -8.094 1.00 71.88 89 ARG A O 1
ATOM 764 N N . GLN A 1 90 ? 13.979 14.451 -8.209 1.00 72.69 90 GLN A N 1
ATOM 765 C CA . GLN A 1 90 ? 14.165 15.850 -8.599 1.00 72.69 90 GLN A CA 1
ATOM 766 C C . GLN A 1 90 ? 13.579 16.120 -9.985 1.00 72.69 90 GLN A C 1
ATOM 768 O O . GLN A 1 90 ? 12.738 17.001 -10.098 1.00 72.69 90 GLN A O 1
ATOM 773 N N . ALA A 1 91 ? 13.868 15.282 -10.985 1.00 72.56 91 ALA A N 1
ATOM 774 C CA . ALA A 1 91 ? 13.267 15.404 -12.317 1.00 72.56 91 ALA A CA 1
ATOM 775 C C . ALA A 1 91 ? 11.726 15.338 -12.288 1.00 72.56 91 ALA A C 1
ATOM 777 O O . ALA A 1 91 ? 11.053 16.107 -12.968 1.00 72.56 91 ALA A O 1
ATOM 778 N N . ARG A 1 92 ? 11.146 14.459 -11.453 1.00 71.94 92 ARG A N 1
ATOM 779 C CA . ARG A 1 92 ? 9.687 14.388 -11.258 1.00 71.94 92 ARG A CA 1
ATOM 780 C C . ARG A 1 92 ? 9.111 15.615 -10.551 1.00 71.94 92 ARG A C 1
ATOM 782 O O . ARG A 1 92 ? 8.028 16.049 -10.921 1.00 71.94 92 ARG A O 1
ATOM 789 N N . LYS A 1 93 ? 9.804 16.167 -9.549 1.00 71.69 93 LYS A N 1
ATOM 790 C CA . LYS A 1 93 ? 9.384 17.406 -8.873 1.00 71.69 93 LYS A CA 1
ATOM 791 C C . LYS A 1 93 ? 9.405 18.598 -9.830 1.00 71.69 93 LYS A C 1
ATOM 793 O O . LYS A 1 93 ? 8.447 19.360 -9.838 1.00 71.69 93 LYS A O 1
ATOM 798 N N . SER A 1 94 ? 10.444 18.714 -10.656 1.00 68.06 94 SER A N 1
ATOM 799 C CA . SER A 1 94 ? 10.554 19.763 -11.673 1.00 68.06 94 SER A CA 1
ATOM 800 C C . SER A 1 94 ? 9.433 19.666 -12.711 1.00 68.06 94 SER A C 1
ATOM 802 O O . SER A 1 94 ? 8.776 20.661 -12.976 1.00 68.06 94 SER A O 1
ATOM 804 N N . ALA A 1 95 ? 9.132 18.465 -13.218 1.00 68.25 95 ALA A N 1
ATOM 805 C CA . ALA A 1 95 ? 8.059 18.270 -14.199 1.00 68.25 95 ALA A CA 1
ATOM 806 C C . ALA A 1 95 ? 6.650 18.586 -13.651 1.00 68.25 95 ALA A C 1
ATOM 808 O O . ALA A 1 95 ? 5.815 19.121 -14.374 1.00 68.25 95 ALA A O 1
ATOM 809 N N . VAL A 1 96 ? 6.379 18.277 -12.376 1.00 68.00 96 VAL A N 1
ATOM 810 C CA . VAL A 1 96 ? 5.091 18.594 -11.728 1.00 68.00 96 VAL A CA 1
ATOM 811 C C . VAL A 1 96 ? 4.953 20.092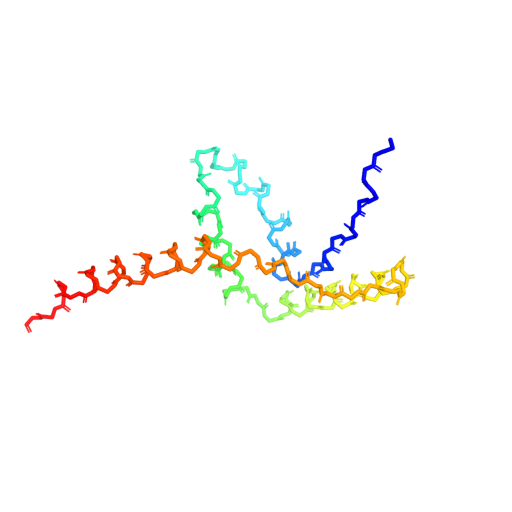 -11.443 1.00 68.00 96 VAL A C 1
ATOM 813 O O . VAL A 1 96 ? 3.870 20.639 -11.625 1.00 68.00 96 VAL A O 1
ATOM 816 N N . ALA A 1 97 ? 6.037 20.766 -11.046 1.00 64.62 97 ALA A N 1
ATOM 817 C CA . ALA A 1 97 ? 6.031 22.212 -10.831 1.00 64.62 97 ALA A CA 1
ATOM 818 C C . ALA A 1 97 ? 5.767 22.988 -12.134 1.00 64.62 97 ALA A C 1
ATOM 820 O O . ALA A 1 97 ? 4.979 23.923 -12.127 1.00 64.62 97 ALA A O 1
ATOM 821 N N . THR A 1 98 ? 6.350 22.560 -13.260 1.00 58.38 98 THR A N 1
ATOM 822 C CA . THR A 1 98 ? 6.136 23.202 -14.570 1.00 58.38 98 THR A CA 1
ATOM 823 C C . THR A 1 98 ? 4.697 23.066 -15.081 1.00 58.38 98 THR A C 1
ATOM 825 O O . THR A 1 98 ? 4.204 23.971 -15.745 1.00 58.38 98 THR A O 1
ATOM 828 N N . PHE A 1 99 ? 4.002 21.970 -14.765 1.00 52.53 99 PHE A N 1
ATOM 829 C CA . PHE A 1 99 ? 2.615 21.758 -15.197 1.00 52.53 99 PHE A CA 1
ATOM 830 C C . PHE A 1 99 ? 1.594 22.554 -14.362 1.00 52.53 99 PHE A C 1
ATOM 832 O O . PHE A 1 99 ? 0.551 22.942 -14.872 1.00 52.53 99 PHE A O 1
ATOM 839 N N . SER A 1 100 ? 1.896 22.839 -13.091 1.00 58.06 100 SER A N 1
ATOM 840 C CA . SER A 1 100 ? 0.973 23.529 -12.174 1.00 58.06 100 SER A CA 1
ATOM 841 C C . SER A 1 100 ? 0.911 25.053 -12.358 1.00 58.06 100 SER A C 1
ATOM 843 O O . SER A 1 100 ? 0.096 25.694 -11.705 1.00 58.06 100 SER A O 1
ATOM 845 N N . SER A 1 101 ? 1.764 25.640 -13.203 1.00 57.19 101 SER A N 1
ATOM 846 C CA . SER A 1 101 ? 1.848 27.096 -13.413 1.00 57.19 101 SER A CA 1
ATOM 847 C C . SER A 1 101 ? 1.015 27.615 -14.592 1.00 57.19 101 SER A C 1
ATOM 849 O O . SER A 1 101 ? 1.134 28.788 -14.923 1.00 57.19 101 SER A O 1
ATOM 851 N N . GLN A 1 102 ? 0.200 26.774 -15.243 1.00 51.69 102 GLN A N 1
ATOM 852 C CA . GLN A 1 102 ? -0.608 27.174 -16.409 1.00 51.69 102 GLN A CA 1
ATOM 853 C C . GLN A 1 102 ? -2.114 27.319 -16.126 1.00 51.69 102 GLN A C 1
ATOM 855 O O . GLN A 1 102 ? -2.883 27.471 -17.066 1.00 51.69 102 GLN A O 1
ATOM 860 N N . ASP A 1 103 ? -2.535 27.319 -14.859 1.00 47.50 103 ASP A N 1
ATOM 861 C CA . ASP A 1 103 ? -3.914 27.648 -14.472 1.00 47.50 103 ASP A CA 1
ATOM 862 C C . ASP A 1 103 ? -3.895 28.620 -13.284 1.00 47.50 103 ASP A C 1
ATOM 864 O O . ASP A 1 103 ? -3.965 28.249 -12.117 1.00 47.50 103 ASP A O 1
ATOM 868 N N . THR A 1 104 ? -3.670 29.892 -13.596 1.00 44.22 104 THR A N 1
ATOM 869 C CA . THR A 1 104 ? -4.091 31.017 -12.753 1.00 44.22 104 THR A CA 1
ATOM 870 C C . THR A 1 104 ? -4.458 32.124 -13.731 1.00 44.22 104 THR A C 1
ATOM 872 O O . THR A 1 104 ? -3.606 32.552 -14.509 1.00 44.22 104 THR A O 1
ATOM 875 N N . THR A 1 105 ? -5.751 32.449 -13.768 1.00 46.06 105 THR A N 1
ATOM 876 C CA . THR A 1 105 ? -6.342 33.553 -14.541 1.00 46.06 105 THR A CA 1
ATOM 877 C C . THR A 1 105 ? -5.729 34.890 -14.150 1.00 46.06 105 THR A C 1
ATOM 879 O O . THR A 1 105 ? -5.454 35.064 -12.941 1.00 46.06 105 THR A O 1
#

Foldseek 3Di:
DPPDDQDDDQDALLRVQLVVCVVVVCVVPVPDDPVVSVVVSVVVLVVPDPVSSVVSRVVSVVSNVVCCVVCVPDDDDDDPPPPPVVVVVVVVVVVVVVVVPPDDD

Radius of gyration: 18.76 Å; chains: 1; bounding box: 42×54×36 Å

Organism: NCBI:txid658196